Protein AF-W7YCG3-F1 (afdb_monomer)

Structure (mmCIF, N/CA/C/O backbone):
data_AF-W7YCG3-F1
#
_entry.id   AF-W7YCG3-F1
#
loop_
_atom_site.group_PDB
_atom_site.id
_atom_site.type_symbol
_atom_site.label_atom_id
_atom_site.label_alt_id
_atom_site.label_comp_id
_atom_site.label_asym_id
_atom_site.label_entity_id
_atom_site.label_seq_id
_atom_site.pdbx_PDB_ins_code
_atom_site.Cartn_x
_atom_site.Cartn_y
_atom_site.Cartn_z
_atom_site.occupancy
_atom_site.B_iso_or_equiv
_atom_site.auth_seq_id
_atom_site.auth_comp_id
_atom_site.auth_asym_id
_atom_site.auth_atom_id
_atom_site.pdbx_PDB_model_num
ATOM 1 N N . MET A 1 1 ? 25.537 -45.312 -68.898 1.00 52.84 1 MET A N 1
ATOM 2 C CA . MET A 1 1 ? 25.124 -45.641 -67.516 1.00 52.84 1 MET A CA 1
ATOM 3 C C . MET A 1 1 ? 26.153 -45.008 -66.578 1.00 52.84 1 MET A C 1
ATOM 5 O O . MET A 1 1 ? 27.329 -45.103 -66.880 1.00 52.84 1 MET A O 1
ATOM 9 N N . VAL A 1 2 ? 25.714 -44.347 -65.499 1.00 54.88 2 VAL A N 1
ATOM 10 C CA . VAL A 1 2 ? 26.529 -43.936 -64.326 1.00 54.88 2 VAL A CA 1
ATOM 11 C C . VAL A 1 2 ? 27.523 -42.758 -64.470 1.00 54.88 2 VAL A C 1
ATOM 13 O O . VAL A 1 2 ? 28.688 -42.955 -64.203 1.00 54.88 2 VAL A O 1
ATOM 16 N N . GLN A 1 3 ? 27.112 -41.522 -64.803 1.00 54.72 3 GLN A N 1
ATOM 17 C CA . GLN A 1 3 ? 27.900 -40.311 -64.411 1.00 54.72 3 GLN A CA 1
ATOM 18 C C . GLN A 1 3 ? 27.082 -38.991 -64.298 1.00 54.72 3 GLN A C 1
ATOM 20 O O . GLN A 1 3 ? 27.649 -37.912 -64.196 1.00 54.72 3 GLN A O 1
ATOM 25 N N . ARG A 1 4 ? 25.736 -39.014 -64.290 1.00 48.47 4 ARG A N 1
ATOM 26 C CA . ARG A 1 4 ? 24.903 -37.785 -64.133 1.00 48.47 4 ARG A CA 1
ATOM 27 C C . ARG A 1 4 ? 24.047 -37.732 -62.863 1.00 48.47 4 ARG A C 1
ATOM 29 O O . ARG A 1 4 ? 23.268 -36.802 -62.697 1.00 48.47 4 ARG A O 1
ATOM 36 N N . LYS A 1 5 ? 24.186 -38.705 -61.955 1.00 49.41 5 LYS A N 1
ATOM 37 C CA . LYS A 1 5 ? 23.342 -38.808 -60.746 1.00 49.41 5 LYS A CA 1
ATOM 38 C C . LYS A 1 5 ? 23.984 -38.277 -59.456 1.00 49.41 5 LYS A C 1
ATOM 40 O O . LYS A 1 5 ? 23.274 -38.121 -58.475 1.00 49.41 5 LYS A O 1
ATOM 45 N N . ILE A 1 6 ? 25.284 -37.966 -59.450 1.00 51.78 6 ILE A N 1
ATOM 46 C CA . ILE A 1 6 ? 26.009 -37.604 -58.213 1.00 51.78 6 ILE A CA 1
ATOM 47 C C . ILE A 1 6 ? 25.911 -36.098 -57.897 1.00 51.78 6 ILE A C 1
ATOM 49 O O . ILE A 1 6 ? 25.942 -35.710 -56.736 1.00 51.78 6 ILE A O 1
ATOM 53 N N . ILE A 1 7 ? 25.685 -35.241 -58.899 1.00 52.41 7 ILE A N 1
ATOM 54 C CA . ILE A 1 7 ? 25.667 -33.775 -58.717 1.00 52.41 7 ILE A CA 1
ATOM 55 C C . ILE A 1 7 ? 24.392 -33.284 -57.998 1.00 52.41 7 ILE A C 1
ATOM 57 O O . ILE A 1 7 ? 24.434 -32.311 -57.253 1.00 52.41 7 ILE A O 1
ATOM 61 N N . TRP A 1 8 ? 23.267 -33.992 -58.136 1.00 49.75 8 TRP A N 1
ATOM 62 C CA . TRP A 1 8 ? 21.997 -33.595 -57.509 1.00 49.75 8 TRP A CA 1
ATOM 63 C C . TRP A 1 8 ? 21.877 -33.999 -56.034 1.00 49.75 8 TRP A C 1
ATOM 65 O O . TRP A 1 8 ? 21.055 -33.433 -55.325 1.00 49.75 8 TRP A O 1
ATOM 75 N N . ALA A 1 9 ? 22.709 -34.929 -55.556 1.00 50.88 9 ALA A N 1
ATOM 76 C CA . ALA A 1 9 ? 22.703 -35.353 -54.154 1.00 50.88 9 ALA A CA 1
ATOM 77 C C . ALA A 1 9 ? 23.429 -34.355 -53.229 1.00 50.88 9 ALA A C 1
ATOM 79 O O . ALA A 1 9 ? 23.083 -34.231 -52.056 1.00 50.88 9 ALA A O 1
ATOM 80 N N . PHE A 1 10 ? 24.398 -33.598 -53.756 1.00 50.72 10 PHE A N 1
ATOM 81 C CA . PHE A 1 10 ? 25.122 -32.581 -52.984 1.00 50.72 10 PHE A CA 1
ATOM 82 C C . PHE A 1 10 ? 24.361 -31.248 -52.881 1.00 50.72 10 PHE A C 1
ATOM 84 O O . PHE A 1 10 ? 24.457 -30.566 -51.862 1.00 50.72 10 PHE A O 1
ATOM 91 N N . LEU A 1 11 ? 23.533 -30.910 -53.875 1.00 50.88 11 LEU A N 1
ATOM 92 C CA . LEU A 1 11 ? 22.698 -29.697 -53.868 1.00 50.88 11 LEU A CA 1
ATOM 93 C C . LEU A 1 11 ? 21.502 -29.782 -52.905 1.00 50.88 11 LEU A C 1
ATOM 95 O O . LEU A 1 11 ? 21.070 -28.762 -52.374 1.00 50.88 11 LEU A O 1
ATOM 99 N N . THR A 1 12 ? 21.000 -30.984 -52.611 1.00 52.25 12 THR A N 1
ATOM 100 C CA . THR A 1 12 ? 19.941 -31.185 -51.606 1.00 52.25 12 THR A CA 1
ATOM 101 C C . THR A 1 12 ? 20.477 -31.275 -50.178 1.00 52.25 12 THR A C 1
ATOM 103 O O . THR A 1 12 ? 19.742 -30.993 -49.238 1.00 52.25 12 THR A O 1
ATOM 106 N N . PHE A 1 13 ? 21.753 -31.625 -49.988 1.00 49.03 13 PHE A N 1
ATOM 107 C CA . PHE A 1 13 ? 22.374 -31.666 -48.658 1.00 49.03 13 PHE A CA 1
ATOM 108 C C . PHE A 1 13 ? 22.791 -30.267 -48.167 1.00 49.03 13 PHE A C 1
ATOM 110 O O . PHE A 1 13 ? 22.716 -29.969 -46.974 1.00 49.03 13 PHE A O 1
ATOM 117 N N . PHE A 1 14 ? 23.147 -29.370 -49.095 1.00 48.69 14 PHE A N 1
ATOM 118 C CA . PHE A 1 14 ? 23.519 -27.991 -48.765 1.00 48.69 14 PHE A CA 1
ATOM 119 C C . PHE A 1 14 ? 22.317 -27.090 -48.427 1.00 48.69 14 PHE A C 1
ATOM 121 O O . PHE A 1 14 ? 22.467 -26.132 -47.677 1.00 48.69 14 PHE A O 1
ATOM 128 N N . LEU A 1 15 ? 21.107 -27.421 -48.896 1.00 49.00 15 LEU A N 1
ATOM 129 C CA . LEU A 1 15 ? 19.875 -26.716 -48.503 1.00 49.00 15 LEU A CA 1
ATOM 130 C C . LEU A 1 15 ? 19.209 -27.289 -47.243 1.00 49.00 15 LEU A C 1
ATOM 132 O O . LEU A 1 15 ? 18.374 -26.617 -46.648 1.00 49.00 15 LEU A O 1
ATOM 136 N N . PHE A 1 16 ? 19.582 -28.495 -46.804 1.00 47.41 16 PHE A N 1
ATOM 137 C CA . PHE A 1 16 ? 19.030 -29.101 -45.583 1.00 47.41 16 PHE A CA 1
ATOM 138 C C . PHE A 1 16 ? 19.849 -28.791 -44.319 1.00 47.41 16 PHE A C 1
ATOM 140 O O . PHE A 1 16 ? 19.426 -29.105 -43.211 1.00 47.41 16 PHE A O 1
ATOM 147 N N . SER A 1 17 ? 21.012 -28.154 -44.479 1.00 48.47 17 SER A N 1
ATOM 148 C CA . SER A 1 17 ? 21.903 -27.797 -43.366 1.00 48.47 17 SER A CA 1
ATOM 149 C C . SER A 1 17 ? 21.797 -26.328 -42.950 1.00 48.47 17 SER A C 1
ATOM 151 O O . SER A 1 17 ? 22.481 -25.919 -42.014 1.00 48.47 17 SER A O 1
ATOM 153 N N . PHE A 1 18 ? 20.945 -25.528 -43.607 1.00 51.03 18 PHE A N 1
ATOM 154 C CA . PHE A 1 18 ? 20.676 -24.155 -43.181 1.00 51.03 18 PHE A CA 1
ATOM 155 C C . PHE A 1 18 ? 19.721 -24.168 -41.980 1.00 51.03 18 PHE A C 1
ATOM 157 O O . PHE A 1 18 ? 18.514 -23.977 -42.083 1.00 51.03 18 PHE A O 1
ATOM 164 N N . SER A 1 19 ? 20.326 -24.459 -40.831 1.00 55.31 19 SER A N 1
ATOM 165 C CA . SER A 1 19 ? 20.064 -23.771 -39.575 1.00 55.31 19 SER A CA 1
ATOM 166 C C . SER A 1 19 ? 18.627 -23.833 -39.063 1.00 55.31 19 SER A C 1
ATOM 168 O O . SER A 1 19 ? 17.965 -22.814 -38.889 1.00 55.31 19 SER A O 1
ATOM 170 N N . TYR A 1 20 ? 18.198 -25.025 -38.639 1.00 58.47 20 TYR A N 1
ATOM 171 C CA . TYR A 1 20 ? 17.388 -25.095 -37.420 1.00 58.47 20 TYR A CA 1
ATOM 172 C C . TYR A 1 20 ? 18.302 -24.791 -36.224 1.00 58.47 20 TYR A C 1
ATOM 174 O O . TYR A 1 20 ? 18.658 -25.672 -35.441 1.00 58.47 20 TYR A O 1
ATOM 182 N N . GLU A 1 21 ? 18.703 -23.526 -36.078 1.00 61.69 21 GLU A N 1
ATOM 183 C CA . GLU A 1 21 ? 19.084 -23.012 -34.768 1.00 61.69 21 GLU A CA 1
ATOM 184 C C . GLU A 1 21 ? 17.817 -23.058 -33.918 1.00 61.69 21 GLU A C 1
ATOM 186 O O . GLU A 1 21 ? 16.948 -22.188 -33.973 1.00 61.69 21 GLU A O 1
ATOM 191 N N . LYS A 1 22 ? 17.678 -24.139 -33.149 1.00 53.06 22 LYS A N 1
ATOM 192 C CA . LYS A 1 22 ? 16.794 -24.162 -31.990 1.00 53.06 22 LYS A CA 1
ATOM 193 C C . LYS A 1 22 ? 17.261 -23.028 -31.082 1.00 53.06 22 LYS A C 1
ATOM 195 O O . LYS A 1 22 ? 18.200 -23.202 -30.307 1.00 53.06 22 LYS A O 1
ATOM 200 N N . VAL A 1 23 ? 16.615 -21.868 -31.197 1.00 57.22 23 VAL A N 1
ATOM 201 C CA . VAL A 1 23 ? 16.686 -20.796 -30.206 1.00 57.22 23 VAL A CA 1
ATOM 202 C C . VAL A 1 23 ? 16.179 -21.398 -28.905 1.00 57.22 23 VAL A C 1
ATOM 204 O O . VAL A 1 23 ? 14.982 -21.499 -28.650 1.00 57.22 23 VAL A O 1
ATOM 207 N N . ASN A 1 24 ? 17.119 -21.886 -28.103 1.00 54.34 24 ASN A N 1
ATOM 208 C CA . ASN A 1 24 ? 16.857 -22.370 -26.768 1.00 54.34 24 ASN A CA 1
ATOM 209 C C . ASN A 1 24 ? 16.715 -21.118 -25.900 1.00 54.34 24 ASN A C 1
ATOM 211 O O . ASN A 1 24 ? 17.672 -20.675 -25.266 1.00 54.34 24 ASN A O 1
ATOM 215 N N . SER A 1 25 ? 15.543 -20.479 -25.942 1.00 54.62 25 SER A N 1
ATOM 216 C CA . SER A 1 25 ? 15.214 -19.387 -25.034 1.00 54.62 25 SER A CA 1
ATOM 217 C C . SER A 1 25 ? 15.025 -19.981 -23.640 1.00 54.62 25 SER A C 1
ATOM 219 O O . SER A 1 25 ? 13.907 -20.198 -23.178 1.00 54.62 25 SER A O 1
ATOM 221 N N . ILE A 1 26 ? 16.139 -20.290 -22.976 1.00 53.22 26 ILE A N 1
ATOM 222 C CA . ILE A 1 26 ? 16.177 -20.455 -21.531 1.00 53.22 26 ILE A CA 1
ATOM 223 C C . ILE A 1 26 ? 15.757 -19.096 -20.983 1.00 53.22 26 ILE A C 1
ATOM 225 O O . ILE A 1 26 ? 16.546 -18.152 -20.925 1.00 53.22 26 ILE A O 1
ATOM 229 N N . SER A 1 27 ? 14.474 -18.970 -20.649 1.00 57.28 27 SER A N 1
ATOM 230 C CA . SER A 1 27 ? 13.959 -17.863 -19.865 1.00 57.28 27 SER A CA 1
ATOM 231 C C . SER A 1 27 ? 14.613 -17.973 -18.495 1.00 57.28 27 SER A C 1
ATOM 233 O O . SER A 1 27 ? 14.100 -18.633 -17.593 1.00 57.28 27 SER A O 1
ATOM 235 N N . LYS A 1 28 ? 15.801 -17.386 -18.353 1.00 56.78 28 LYS A N 1
ATOM 236 C CA . LYS A 1 28 ? 16.425 -17.153 -17.058 1.00 56.78 28 LYS A CA 1
ATOM 237 C C . LYS A 1 28 ? 15.463 -16.238 -16.305 1.00 56.78 28 LYS A C 1
ATOM 239 O O . LYS A 1 28 ? 15.460 -15.031 -16.543 1.00 56.78 28 LYS A O 1
ATOM 244 N N . SER A 1 29 ? 14.580 -16.817 -15.489 1.00 61.50 29 SER A N 1
ATOM 245 C CA . SER A 1 29 ? 13.683 -16.052 -14.629 1.00 61.50 29 SER A CA 1
ATOM 246 C C . SER A 1 29 ? 14.569 -15.135 -13.801 1.00 61.50 29 SER A C 1
ATOM 248 O O . SER A 1 29 ? 15.457 -15.620 -13.095 1.00 61.50 29 SER A O 1
ATOM 250 N N . ARG A 1 30 ? 14.409 -13.817 -13.944 1.00 66.38 30 ARG A N 1
ATOM 251 C CA . ARG A 1 30 ? 15.116 -12.899 -13.051 1.00 66.38 30 ARG A CA 1
ATOM 252 C C . ARG A 1 30 ? 14.603 -13.207 -11.653 1.00 66.38 30 ARG A C 1
ATOM 254 O O . ARG A 1 30 ? 13.393 -13.232 -11.444 1.00 66.38 30 ARG A O 1
ATOM 261 N N . GLU A 1 31 ? 15.505 -13.486 -10.719 1.00 73.12 31 GLU A N 1
ATOM 262 C CA . GLU A 1 31 ? 15.116 -13.546 -9.315 1.00 73.12 31 GLU A CA 1
ATOM 263 C C . GLU A 1 31 ? 14.499 -12.201 -8.929 1.00 73.12 31 GLU A C 1
ATOM 265 O O . GLU A 1 31 ? 15.005 -11.142 -9.317 1.00 73.12 31 GLU A O 1
ATOM 270 N N . LYS A 1 32 ? 13.374 -12.245 -8.208 1.00 81.00 32 LYS A N 1
ATOM 271 C CA . LYS A 1 32 ? 12.710 -11.036 -7.720 1.00 81.00 32 LYS A CA 1
ATOM 272 C C . LYS A 1 32 ? 13.678 -10.306 -6.797 1.00 81.00 32 LYS A C 1
ATOM 274 O O . LYS A 1 32 ? 14.016 -10.812 -5.728 1.00 81.00 32 LYS A O 1
ATOM 279 N N . LYS A 1 33 ? 14.129 -9.124 -7.211 1.00 91.44 33 LYS A N 1
ATOM 280 C CA . LYS A 1 33 ? 15.023 -8.306 -6.400 1.00 91.44 33 LYS A CA 1
ATOM 281 C C . LYS A 1 33 ? 14.218 -7.552 -5.347 1.00 91.44 33 LYS A C 1
ATOM 283 O O . LYS A 1 33 ? 13.155 -6.997 -5.636 1.00 91.44 33 LYS A O 1
ATOM 288 N N . MET A 1 34 ? 14.759 -7.534 -4.134 1.00 94.31 34 MET A N 1
ATOM 289 C CA . MET A 1 34 ? 14.251 -6.734 -3.027 1.00 94.31 34 MET A CA 1
ATOM 290 C C . MET A 1 34 ? 15.213 -5.586 -2.753 1.00 94.31 34 MET A C 1
ATOM 292 O O . MET A 1 34 ? 16.434 -5.762 -2.778 1.00 94.31 34 MET A O 1
ATOM 296 N N . HIS A 1 35 ? 14.653 -4.417 -2.482 1.00 94.56 35 HIS A N 1
ATOM 297 C CA . HIS A 1 35 ? 15.389 -3.204 -2.167 1.00 94.56 35 HIS A CA 1
ATOM 298 C C . HIS A 1 35 ? 15.008 -2.762 -0.762 1.00 94.56 35 HIS A C 1
ATOM 300 O O . HIS A 1 35 ? 13.826 -2.638 -0.449 1.00 94.56 35 HIS A O 1
ATOM 306 N N . ARG A 1 36 ? 16.008 -2.508 0.082 1.00 96.06 36 ARG A N 1
ATOM 307 C CA . ARG A 1 36 ? 15.794 -1.838 1.365 1.00 96.06 36 ARG A CA 1
ATOM 308 C C . ARG A 1 36 ? 15.874 -0.342 1.141 1.00 96.06 36 ARG A C 1
ATOM 310 O O . ARG A 1 36 ? 16.905 0.150 0.685 1.00 96.06 36 ARG A O 1
ATOM 317 N N . ILE A 1 37 ? 14.787 0.353 1.435 1.00 93.94 37 ILE A N 1
ATOM 318 C CA . ILE A 1 37 ? 14.667 1.799 1.261 1.00 93.94 37 ILE A CA 1
ATOM 319 C C . ILE A 1 37 ? 14.431 2.466 2.612 1.00 93.94 37 ILE A C 1
ATOM 321 O O . ILE A 1 37 ? 13.897 1.845 3.529 1.00 93.94 37 ILE A O 1
ATOM 325 N N . VAL A 1 38 ? 14.829 3.731 2.722 1.00 94.75 38 VAL A N 1
ATOM 326 C CA . VAL A 1 38 ? 14.545 4.569 3.889 1.00 94.75 38 VAL A CA 1
ATOM 327 C C . VAL A 1 38 ? 13.443 5.548 3.501 1.00 94.75 38 VAL A C 1
ATOM 329 O O . VAL A 1 38 ? 13.626 6.352 2.588 1.00 94.75 38 VAL A O 1
ATOM 332 N N . LEU A 1 39 ? 12.300 5.460 4.173 1.00 90.94 39 LEU A N 1
ATOM 333 C CA . LEU A 1 39 ? 11.156 6.342 3.996 1.00 90.94 39 LEU A CA 1
ATOM 334 C C . LEU A 1 39 ? 11.190 7.433 5.068 1.00 90.94 39 LEU A C 1
ATOM 336 O O . LEU A 1 39 ? 11.031 7.151 6.254 1.00 90.94 39 LEU A O 1
ATOM 340 N N . SER A 1 40 ? 11.358 8.681 4.639 1.00 90.75 40 SER A N 1
ATOM 341 C CA . SER A 1 40 ? 11.191 9.861 5.489 1.00 90.75 40 SER A CA 1
ATOM 342 C C . SER A 1 40 ? 9.882 10.546 5.106 1.00 90.75 40 SER A C 1
ATOM 344 O O . SER A 1 40 ? 9.743 11.025 3.981 1.00 90.75 40 SER A O 1
ATOM 346 N N . HIS A 1 41 ? 8.900 10.536 6.008 1.00 85.75 41 HIS A N 1
ATOM 347 C CA . HIS A 1 41 ? 7.570 11.090 5.758 1.00 85.75 41 HIS A CA 1
ATOM 348 C C . HIS A 1 41 ? 7.048 11.804 7.017 1.00 85.75 41 HIS A C 1
ATOM 350 O O . HIS A 1 41 ? 7.184 11.233 8.096 1.00 85.75 41 HIS A O 1
ATOM 356 N N . PRO A 1 42 ? 6.394 12.983 6.913 1.00 86.69 42 PRO A N 1
ATOM 357 C CA . PRO A 1 42 ? 5.912 13.757 8.071 1.00 86.69 42 PRO A CA 1
ATOM 358 C C . PRO A 1 42 ? 4.939 13.023 9.005 1.00 86.69 42 PRO A C 1
ATOM 360 O O . PRO A 1 42 ? 4.679 13.475 10.116 1.00 86.69 42 PRO A O 1
ATOM 363 N N . ALA A 1 43 ? 4.356 11.915 8.544 1.00 82.38 43 ALA A N 1
ATOM 364 C CA . ALA A 1 43 ? 3.487 11.067 9.356 1.00 82.38 43 ALA A CA 1
ATOM 365 C C . ALA A 1 43 ? 4.235 10.240 10.414 1.00 82.38 43 ALA A C 1
ATOM 367 O O . ALA A 1 43 ? 3.585 9.741 11.328 1.00 82.38 43 ALA A O 1
ATOM 368 N N . TYR A 1 44 ? 5.559 10.112 10.306 1.00 83.62 44 TYR A N 1
ATOM 369 C CA . TYR A 1 44 ? 6.397 9.374 11.246 1.00 83.62 44 TYR A CA 1
ATOM 370 C C . TYR A 1 44 ? 7.441 10.310 11.859 1.00 83.62 44 TYR A C 1
ATOM 372 O O . TYR A 1 44 ? 8.008 11.150 11.162 1.00 83.62 44 TYR A O 1
ATOM 380 N N . GLU A 1 45 ? 7.688 10.167 13.163 1.00 84.88 45 GLU A N 1
ATOM 381 C CA . GLU A 1 45 ? 8.751 10.915 13.851 1.00 84.88 45 GLU A CA 1
ATOM 382 C C . GLU A 1 45 ? 10.135 10.474 13.355 1.00 84.88 45 GLU A C 1
ATOM 384 O O . GLU A 1 45 ? 10.981 11.308 13.034 1.00 84.88 45 GLU A O 1
ATOM 389 N N . ASP A 1 46 ? 10.316 9.159 13.210 1.00 89.06 46 ASP A N 1
ATOM 390 C CA . ASP A 1 46 ? 11.533 8.539 12.699 1.00 89.06 46 ASP A CA 1
ATOM 391 C C . ASP A 1 46 ? 11.372 8.061 11.253 1.00 89.06 46 ASP A C 1
ATOM 393 O O . ASP A 1 46 ? 10.282 7.735 10.778 1.00 89.06 46 ASP A O 1
ATOM 397 N N . SER A 1 47 ? 12.498 7.968 10.541 1.00 92.06 47 SER A N 1
ATOM 398 C CA . SER A 1 47 ? 12.507 7.363 9.208 1.00 92.06 47 SER A CA 1
ATOM 399 C C . SER A 1 47 ? 12.297 5.853 9.297 1.00 92.06 47 SER A C 1
ATOM 401 O O . SER A 1 47 ? 12.926 5.171 10.107 1.00 92.06 47 SER A O 1
ATOM 403 N N . LEU A 1 48 ? 11.458 5.314 8.418 1.00 90.06 48 LEU A N 1
ATOM 404 C CA . LEU A 1 48 ? 11.170 3.886 8.360 1.00 90.06 48 LEU A CA 1
ATOM 405 C C . LEU A 1 48 ? 12.107 3.180 7.385 1.00 90.06 48 LEU A C 1
ATOM 407 O O . LEU A 1 48 ? 12.429 3.709 6.324 1.00 90.06 48 LEU A O 1
ATOM 411 N N . ILE A 1 49 ? 12.511 1.955 7.713 1.00 92.94 49 ILE A N 1
ATOM 412 C CA . ILE A 1 49 ? 13.185 1.064 6.765 1.00 92.94 49 ILE A CA 1
ATOM 413 C C . ILE A 1 49 ? 12.124 0.146 6.164 1.00 92.94 49 ILE A C 1
ATOM 415 O O . ILE A 1 49 ? 11.483 -0.614 6.887 1.00 92.94 49 ILE A O 1
ATOM 419 N N . CYS A 1 50 ? 11.949 0.205 4.847 1.00 92.50 50 CYS A N 1
ATOM 420 C CA . CYS A 1 50 ? 10.926 -0.551 4.130 1.00 92.50 50 CYS A CA 1
ATOM 421 C C . CYS A 1 50 ? 11.548 -1.500 3.100 1.00 92.50 50 CYS A C 1
ATOM 423 O O . CYS A 1 50 ? 12.635 -1.248 2.573 1.00 92.50 50 CYS A O 1
ATOM 425 N N . GLU A 1 51 ? 10.830 -2.577 2.781 1.00 95.50 51 GLU A N 1
ATOM 426 C CA . GLU A 1 51 ? 11.217 -3.530 1.740 1.00 95.50 51 GLU A CA 1
ATOM 427 C C . GLU A 1 51 ? 10.348 -3.329 0.492 1.00 95.50 51 GLU A C 1
ATOM 429 O O . GLU A 1 51 ? 9.144 -3.578 0.500 1.00 95.50 51 GLU A O 1
ATOM 434 N N . LEU A 1 52 ? 10.978 -2.869 -0.589 1.00 96.25 52 LEU A N 1
ATOM 435 C CA . LEU A 1 52 ? 10.353 -2.655 -1.890 1.00 96.25 52 LEU A CA 1
ATOM 436 C C . LEU A 1 52 ? 10.726 -3.806 -2.826 1.00 96.25 52 LEU A C 1
ATOM 438 O O . LEU A 1 52 ? 11.910 -4.085 -3.037 1.00 96.25 52 LEU A O 1
ATOM 442 N N . ARG A 1 53 ? 9.735 -4.475 -3.413 1.00 97.06 53 ARG A N 1
ATOM 443 C CA . ARG A 1 53 ? 9.955 -5.646 -4.273 1.00 97.06 53 ARG A CA 1
ATOM 444 C C . ARG A 1 53 ? 9.600 -5.330 -5.714 1.00 97.06 53 ARG A C 1
ATOM 446 O O . ARG A 1 53 ? 8.584 -4.701 -5.995 1.00 97.06 53 ARG A O 1
ATOM 453 N N . GLU A 1 54 ? 10.431 -5.789 -6.639 1.00 96.94 54 GLU A N 1
ATOM 454 C CA . GLU A 1 54 ? 10.172 -5.640 -8.071 1.00 96.94 54 GLU A CA 1
ATOM 455 C C . GLU A 1 54 ? 9.029 -6.549 -8.547 1.00 96.94 54 GLU A C 1
ATOM 457 O O . GLU A 1 54 ? 8.907 -7.709 -8.140 1.00 96.94 54 GLU A O 1
ATOM 462 N N . THR A 1 55 ? 8.219 -6.034 -9.470 1.00 95.00 55 THR A N 1
ATOM 463 C CA . THR A 1 55 ? 7.141 -6.772 -10.138 1.00 95.00 55 THR A CA 1
ATOM 464 C C . THR A 1 55 ? 7.418 -6.879 -11.634 1.00 95.00 55 THR A C 1
ATOM 466 O O . THR A 1 55 ? 7.922 -5.947 -12.266 1.00 95.00 55 THR A O 1
ATOM 469 N N . TYR A 1 56 ? 7.103 -8.041 -12.203 1.00 94.06 56 TYR A N 1
ATOM 470 C CA . TYR A 1 56 ? 7.462 -8.414 -13.567 1.00 94.06 56 TYR A CA 1
ATOM 471 C C . TYR A 1 56 ? 6.240 -8.926 -14.331 1.00 94.06 56 TYR A C 1
ATOM 473 O O . TYR A 1 56 ? 5.370 -9.573 -13.746 1.00 94.06 56 TYR A O 1
ATOM 481 N N . ASP A 1 57 ? 6.179 -8.654 -15.634 1.00 92.88 57 ASP A N 1
ATOM 482 C CA . ASP A 1 57 ? 5.150 -9.222 -16.508 1.00 92.88 57 ASP A CA 1
ATOM 483 C C . ASP A 1 57 ? 5.475 -10.658 -16.959 1.00 92.88 57 ASP A C 1
ATOM 485 O O . ASP A 1 57 ? 6.503 -11.246 -16.614 1.00 92.88 57 ASP A O 1
ATOM 489 N N . LYS A 1 58 ? 4.590 -11.231 -17.784 1.00 92.31 58 LYS A N 1
ATOM 490 C CA . LYS A 1 58 ? 4.745 -12.583 -18.347 1.00 92.31 58 LYS A CA 1
ATOM 491 C C . LYS A 1 58 ? 5.979 -12.728 -19.247 1.00 92.31 58 LYS A C 1
ATOM 493 O O . LYS A 1 58 ? 6.427 -13.845 -19.479 1.00 92.31 58 LYS A O 1
ATOM 498 N N . GLN A 1 59 ? 6.515 -11.622 -19.764 1.00 92.88 59 GLN A N 1
ATOM 499 C CA . GLN A 1 59 ? 7.728 -11.566 -20.578 1.00 92.88 59 GLN A CA 1
ATOM 500 C C . GLN A 1 59 ? 8.976 -11.258 -19.734 1.00 92.88 59 GLN A C 1
ATOM 502 O O . GLN A 1 59 ? 10.046 -11.024 -20.297 1.00 92.88 59 GLN A O 1
ATOM 507 N N . ASN A 1 60 ? 8.864 -11.282 -18.399 1.00 90.31 60 ASN A N 1
ATOM 508 C CA . ASN A 1 60 ? 9.947 -11.000 -17.459 1.00 90.31 60 ASN A CA 1
ATOM 509 C C . ASN A 1 60 ? 10.521 -9.576 -17.606 1.00 90.31 60 ASN A C 1
ATOM 511 O O . ASN A 1 60 ? 11.704 -9.334 -17.350 1.00 90.31 60 ASN A O 1
ATOM 515 N N . ARG A 1 61 ? 9.686 -8.614 -18.014 1.00 92.75 61 ARG A N 1
ATOM 516 C CA . ARG A 1 61 ? 10.025 -7.185 -18.033 1.00 92.75 61 ARG A CA 1
ATOM 517 C C . ARG A 1 61 ? 9.592 -6.547 -16.720 1.00 92.75 61 ARG A C 1
ATOM 519 O O . ARG A 1 6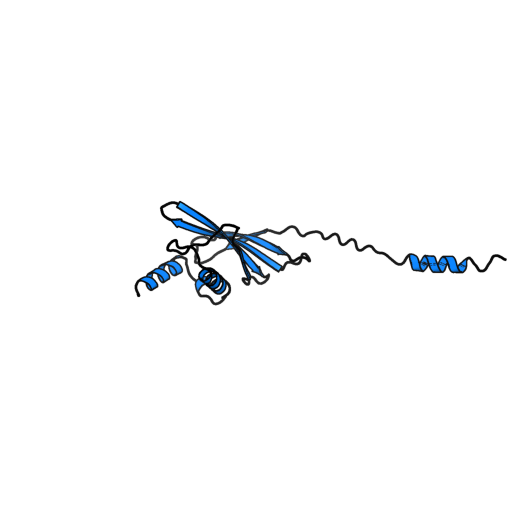1 ? 8.509 -6.851 -16.225 1.00 92.75 61 ARG A O 1
ATOM 526 N N . LEU A 1 62 ? 10.435 -5.679 -16.162 1.00 94.94 62 LEU A N 1
ATOM 527 C CA . LEU A 1 62 ? 10.102 -4.904 -14.966 1.00 94.94 62 LEU A CA 1
ATOM 528 C C . LEU A 1 62 ? 8.917 -3.987 -15.291 1.00 94.94 62 LEU A C 1
ATOM 530 O O . LEU A 1 62 ? 9.020 -3.159 -16.194 1.00 94.94 62 LEU A O 1
ATOM 534 N N . VAL A 1 63 ? 7.813 -4.136 -14.561 1.00 96.31 63 VAL A N 1
ATOM 535 C CA . VAL A 1 63 ? 6.593 -3.331 -14.754 1.00 96.31 63 VAL A CA 1
ATOM 536 C C . VAL A 1 63 ? 6.274 -2.425 -13.572 1.00 96.31 63 VAL A C 1
ATOM 538 O O . VAL A 1 63 ? 5.478 -1.498 -13.715 1.00 96.31 63 VAL A O 1
ATOM 541 N N . GLY A 1 64 ? 6.930 -2.628 -12.432 1.00 97.06 64 GLY A N 1
ATOM 542 C CA . GLY A 1 64 ? 6.730 -1.774 -11.273 1.00 97.06 64 GLY A CA 1
ATOM 543 C C . GLY A 1 64 ? 7.250 -2.375 -9.984 1.00 97.06 64 GLY A C 1
ATOM 544 O O . GLY A 1 64 ? 8.095 -3.274 -9.998 1.00 97.06 64 GLY A O 1
ATOM 545 N N . PHE A 1 65 ? 6.681 -1.929 -8.873 1.00 97.62 65 PHE A N 1
ATOM 546 C CA . PHE A 1 65 ? 7.095 -2.308 -7.530 1.00 97.62 65 PHE A CA 1
ATOM 547 C C . PHE A 1 65 ? 5.894 -2.589 -6.631 1.00 97.62 65 PHE A C 1
ATOM 549 O O . PHE A 1 65 ? 4.792 -2.103 -6.889 1.00 97.62 65 PHE A O 1
ATOM 556 N N . ASN A 1 66 ? 6.108 -3.357 -5.566 1.00 97.50 66 ASN A N 1
ATOM 557 C CA . ASN A 1 66 ? 5.134 -3.507 -4.495 1.00 97.50 66 ASN A CA 1
ATOM 558 C C . ASN A 1 66 ? 5.783 -3.489 -3.108 1.00 97.50 66 ASN A C 1
ATOM 560 O O . ASN A 1 66 ? 6.982 -3.746 -2.967 1.00 97.50 66 ASN A O 1
ATOM 564 N N . MET A 1 67 ? 4.977 -3.189 -2.092 1.00 96.44 67 MET A N 1
ATOM 565 C CA . MET A 1 67 ? 5.366 -3.284 -0.684 1.00 96.44 67 MET A CA 1
ATOM 566 C C . MET A 1 67 ? 4.167 -3.659 0.185 1.00 96.44 67 MET A C 1
ATOM 568 O O . MET A 1 67 ? 3.019 -3.454 -0.21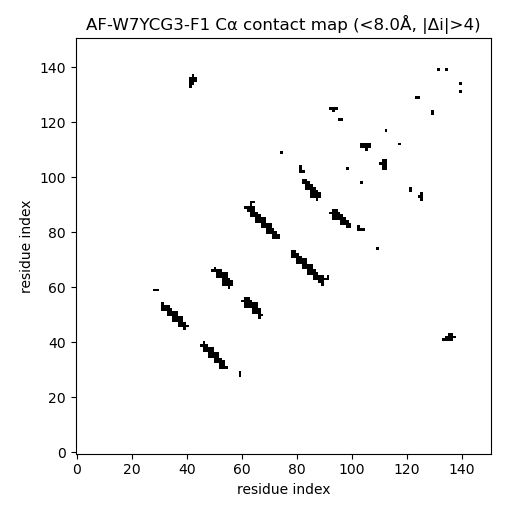5 1.00 96.44 67 MET A O 1
ATOM 572 N N . ASP A 1 68 ? 4.456 -4.158 1.382 1.00 95.25 68 ASP A N 1
ATOM 573 C CA . ASP A 1 68 ? 3.449 -4.377 2.417 1.00 95.25 68 ASP A CA 1
ATOM 574 C C . ASP A 1 68 ? 3.376 -3.142 3.313 1.00 95.25 68 ASP A C 1
ATOM 576 O O . ASP A 1 68 ? 4.400 -2.640 3.781 1.00 95.25 68 ASP A O 1
ATOM 580 N N . VAL A 1 69 ? 2.161 -2.655 3.540 1.00 92.00 69 VAL A N 1
ATOM 581 C CA . VAL A 1 69 ?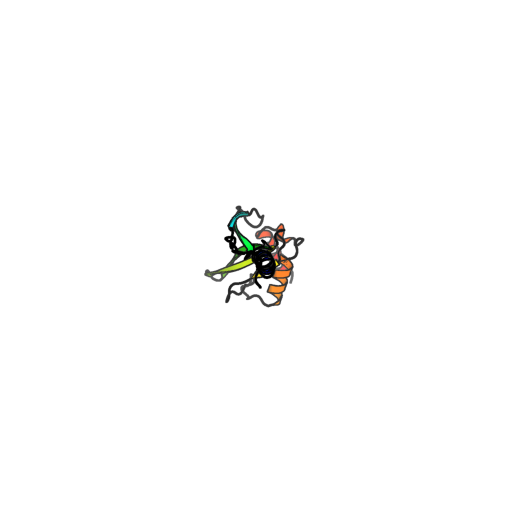 1.858 -1.566 4.467 1.00 92.00 69 VAL A CA 1
ATOM 582 C C . VAL A 1 69 ? 0.934 -2.111 5.542 1.00 92.00 69 VAL A C 1
ATOM 584 O O . VAL A 1 69 ? -0.070 -2.751 5.239 1.00 92.00 69 VAL A O 1
ATOM 587 N N . LEU A 1 70 ? 1.287 -1.879 6.803 1.00 89.62 70 LEU A N 1
ATOM 588 C CA . LEU A 1 70 ? 0.518 -2.369 7.940 1.00 89.62 70 LEU A CA 1
ATOM 589 C C . LEU A 1 70 ? -0.517 -1.321 8.354 1.00 89.62 70 LEU A C 1
ATOM 591 O O . LEU A 1 70 ? -0.159 -0.193 8.693 1.00 89.62 70 LEU A O 1
ATOM 595 N N . SER A 1 71 ? -1.786 -1.710 8.354 1.00 85.81 71 SER A N 1
ATOM 596 C CA . SER A 1 71 ? -2.870 -0.991 9.010 1.00 85.81 71 SER A CA 1
ATOM 597 C C . SER A 1 71 ? -3.029 -1.569 10.411 1.00 85.81 71 SER A C 1
ATOM 599 O O . SER A 1 71 ? -3.455 -2.709 10.573 1.00 85.81 71 SER A O 1
ATOM 601 N N . VAL A 1 72 ? -2.622 -0.810 11.428 1.00 81.75 72 VAL A N 1
ATOM 602 C CA . VAL A 1 72 ? -2.712 -1.232 12.830 1.00 81.75 72 VAL A CA 1
ATOM 603 C C . VAL A 1 72 ? -3.844 -0.469 13.495 1.00 81.75 72 VAL A C 1
ATOM 605 O O . VAL A 1 72 ? -3.814 0.761 13.531 1.00 81.75 72 VAL A O 1
ATOM 608 N N . TYR A 1 73 ? -4.811 -1.191 14.052 1.00 76.25 73 TYR A N 1
ATOM 609 C CA . TYR A 1 73 ? -5.863 -0.610 14.880 1.00 76.25 73 TYR A CA 1
ATOM 610 C C . TYR A 1 73 ? -5.937 -1.340 16.218 1.00 76.25 73 TYR A C 1
ATOM 612 O O . TYR A 1 73 ? -5.649 -2.531 16.300 1.00 76.25 73 TYR A O 1
ATOM 620 N N . CYS A 1 74 ? -6.313 -0.626 17.278 1.00 71.31 74 CYS A N 1
ATOM 621 C CA . CYS A 1 74 ? -6.472 -1.201 18.609 1.00 71.31 74 CYS A CA 1
ATOM 622 C C . CYS A 1 74 ? -7.860 -0.858 19.152 1.00 71.31 74 CYS A C 1
ATOM 624 O O . CYS A 1 74 ? -8.157 0.311 19.394 1.00 71.31 74 CYS A O 1
ATOM 626 N N . ALA A 1 75 ? -8.690 -1.877 19.363 1.00 67.38 75 ALA A N 1
ATOM 627 C CA . ALA A 1 75 ? -10.012 -1.761 19.967 1.00 67.38 75 ALA A CA 1
ATOM 628 C C . ALA A 1 75 ? -10.038 -2.564 21.273 1.00 67.38 75 ALA A C 1
ATOM 630 O O . ALA A 1 75 ? -9.574 -3.699 21.319 1.00 67.38 75 ALA A O 1
ATOM 631 N N . GLU A 1 76 ? -10.531 -1.962 22.359 1.00 69.38 76 GLU A N 1
ATOM 632 C CA . GLU A 1 76 ? -10.686 -2.624 23.668 1.00 69.38 76 GLU A CA 1
ATOM 633 C C . GLU A 1 76 ? -9.436 -3.388 24.169 1.00 69.38 76 GLU A C 1
ATOM 635 O O . GLU A 1 76 ? -9.543 -4.428 24.811 1.00 69.38 76 GLU A O 1
ATOM 640 N N . HIS A 1 77 ? -8.239 -2.832 23.938 1.00 70.81 77 HIS A N 1
ATOM 641 C CA . HIS A 1 77 ? -6.924 -3.410 24.287 1.00 70.81 77 HIS A CA 1
ATOM 642 C C . HIS A 1 77 ? -6.465 -4.602 23.430 1.00 70.81 77 HIS A C 1
ATOM 644 O O . HIS A 1 77 ? -5.417 -5.183 23.715 1.00 70.81 77 HIS A O 1
ATOM 650 N N . VAL A 1 78 ? -7.187 -4.938 22.362 1.00 75.56 78 VAL A N 1
ATOM 651 C CA . VAL A 1 78 ? -6.742 -5.891 21.341 1.00 75.56 78 VAL A CA 1
ATOM 652 C C . VAL A 1 78 ? -6.333 -5.113 20.097 1.00 75.56 78 VAL A C 1
ATOM 654 O O . VAL A 1 78 ? -7.123 -4.348 19.548 1.00 75.56 78 VAL A O 1
ATOM 657 N N . CYS A 1 79 ? -5.082 -5.287 19.670 1.00 79.38 79 CYS A N 1
ATOM 658 C CA . CYS A 1 79 ? -4.588 -4.702 18.430 1.00 79.38 79 CYS A CA 1
ATOM 659 C C . CYS A 1 79 ? -4.658 -5.726 17.300 1.00 79.38 79 CYS A C 1
ATOM 661 O O . CYS A 1 79 ? -4.093 -6.817 17.408 1.00 79.38 79 CYS A O 1
ATOM 663 N N . SER A 1 80 ? -5.313 -5.341 16.216 1.00 80.56 80 SER A N 1
ATOM 664 C CA . SER A 1 80 ? -5.353 -6.076 14.961 1.00 80.56 80 SER A CA 1
ATOM 665 C C . SER A 1 80 ? -4.401 -5.418 13.967 1.00 80.56 80 SER A C 1
ATOM 667 O O . SER A 1 80 ? -4.245 -4.193 13.938 1.00 80.56 80 SER A O 1
ATOM 669 N N . VAL A 1 81 ? -3.729 -6.246 13.168 1.00 86.75 81 VAL A N 1
ATOM 670 C CA . VAL A 1 81 ? -2.768 -5.799 12.158 1.00 86.75 81 VAL A CA 1
ATOM 671 C C . VAL A 1 81 ? -3.201 -6.342 10.807 1.00 86.75 81 VAL A C 1
ATOM 673 O O . VAL A 1 81 ? -2.979 -7.513 10.500 1.00 86.75 81 VAL A O 1
ATOM 676 N N . ASP A 1 82 ? -3.775 -5.470 9.991 1.00 90.00 82 ASP A N 1
ATOM 677 C CA . ASP A 1 82 ? -4.183 -5.790 8.632 1.00 90.00 82 ASP A CA 1
ATOM 678 C C . ASP A 1 82 ? -3.069 -5.412 7.661 1.00 90.00 82 ASP A C 1
ATOM 680 O O . ASP A 1 82 ? -2.601 -4.274 7.617 1.00 90.00 82 ASP A O 1
ATOM 684 N N . THR A 1 83 ? -2.617 -6.376 6.862 1.00 93.06 83 THR A N 1
ATOM 685 C CA . THR A 1 83 ? -1.602 -6.116 5.834 1.00 93.06 83 THR A CA 1
ATOM 686 C C . THR A 1 83 ? -2.273 -5.663 4.544 1.00 93.06 83 THR A C 1
ATOM 688 O O . THR A 1 83 ? -3.180 -6.326 4.050 1.00 93.06 83 THR A O 1
ATOM 691 N N . VAL A 1 84 ? -1.790 -4.565 3.967 1.00 95.81 84 VAL A N 1
ATOM 692 C CA . VAL A 1 84 ? -2.221 -4.037 2.670 1.00 95.81 84 VAL A CA 1
ATOM 693 C C . VAL A 1 84 ? -1.057 -4.111 1.688 1.00 95.81 84 VAL A C 1
ATOM 695 O O . VAL A 1 84 ? 0.021 -3.578 1.947 1.00 95.81 84 VAL A O 1
ATOM 698 N N . HIS A 1 85 ? -1.262 -4.744 0.536 1.00 96.69 85 HIS A N 1
ATOM 699 C CA . HIS A 1 85 ? -0.260 -4.810 -0.524 1.00 96.69 85 HIS A CA 1
ATOM 700 C C . HIS A 1 85 ? -0.445 -3.631 -1.476 1.00 96.69 85 HIS A C 1
ATOM 702 O O . HIS A 1 85 ? -1.430 -3.586 -2.209 1.00 96.69 85 HIS A O 1
ATOM 708 N N . LEU A 1 86 ? 0.493 -2.686 -1.501 1.00 97.25 86 LEU A N 1
ATOM 709 C CA . LEU A 1 86 ? 0.454 -1.547 -2.422 1.00 97.25 86 LEU A CA 1
ATOM 710 C C . LEU A 1 86 ? 1.304 -1.810 -3.664 1.00 97.25 86 LEU A C 1
ATOM 712 O O . LEU A 1 86 ? 2.383 -2.396 -3.566 1.00 97.25 86 LEU A O 1
ATOM 716 N N . PHE A 1 87 ? 0.832 -1.350 -4.824 1.00 97.69 87 PHE A N 1
ATOM 717 C CA . PHE A 1 87 ? 1.504 -1.522 -6.111 1.00 97.69 87 PHE A CA 1
ATOM 718 C C . PHE A 1 87 ? 1.687 -0.189 -6.833 1.00 97.69 87 PHE A C 1
ATOM 720 O O . PHE A 1 87 ? 0.746 0.598 -6.948 1.00 97.69 87 PHE A O 1
ATOM 727 N N . TRP A 1 88 ? 2.870 -0.002 -7.414 1.00 97.75 88 TRP A N 1
ATOM 728 C CA . TRP A 1 88 ? 3.233 1.158 -8.227 1.00 97.75 88 TRP A CA 1
ATOM 729 C C . TRP A 1 88 ? 3.821 0.731 -9.565 1.00 97.75 88 TRP A C 1
ATOM 731 O O . TRP A 1 88 ? 4.386 -0.359 -9.679 1.00 97.75 88 TRP A O 1
ATOM 741 N N . ASN A 1 89 ? 3.735 1.597 -10.572 1.00 97.06 89 ASN A N 1
ATOM 742 C CA . ASN A 1 89 ? 4.466 1.416 -11.824 1.00 97.06 89 ASN A CA 1
ATOM 743 C C . ASN A 1 89 ? 5.953 1.793 -11.668 1.00 97.06 89 ASN A C 1
ATOM 745 O O . ASN A 1 89 ? 6.408 2.223 -10.608 1.00 97.06 89 ASN A O 1
ATOM 749 N N . VAL A 1 90 ? 6.734 1.644 -12.742 1.00 96.75 90 VAL A N 1
ATOM 750 C CA . VAL A 1 90 ? 8.175 1.970 -12.738 1.00 96.75 90 VAL A CA 1
ATOM 751 C C . VAL A 1 90 ? 8.493 3.449 -12.487 1.00 96.75 90 VAL A C 1
ATOM 753 O O . VAL A 1 90 ? 9.624 3.758 -12.128 1.00 96.75 90 VAL A O 1
ATOM 756 N N . MET A 1 91 ? 7.520 4.348 -12.662 1.00 95.50 91 MET A N 1
ATOM 757 C CA . MET A 1 91 ? 7.652 5.785 -12.389 1.00 95.50 91 MET A CA 1
ATOM 758 C C . MET A 1 91 ? 7.238 6.151 -10.957 1.00 95.50 91 MET A C 1
ATOM 760 O O . MET A 1 91 ? 7.287 7.320 -10.592 1.00 95.50 91 MET A O 1
ATOM 764 N N . GLY A 1 92 ? 6.831 5.170 -10.144 1.00 92.62 92 GLY A N 1
ATOM 765 C CA . GLY A 1 92 ? 6.367 5.399 -8.776 1.00 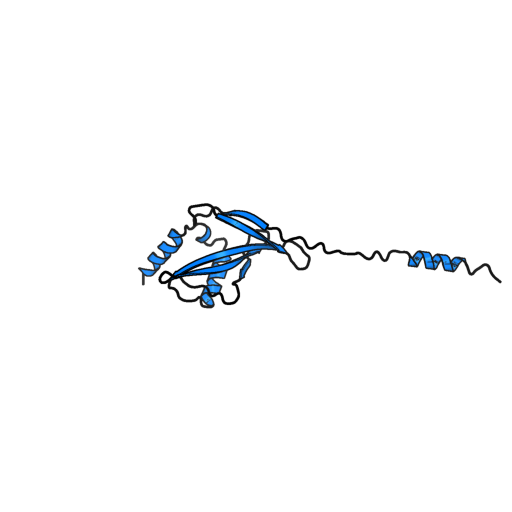92.62 92 GLY A CA 1
ATOM 766 C C . GLY A 1 92 ? 4.916 5.870 -8.678 1.00 92.62 92 GLY A C 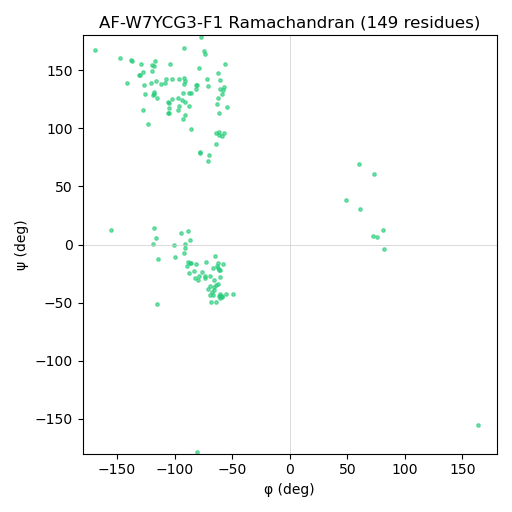1
ATOM 767 O O . GLY A 1 92 ? 4.493 6.280 -7.603 1.00 92.62 92 GLY A O 1
ATOM 768 N N . GLN A 1 93 ? 4.138 5.794 -9.760 1.00 94.50 93 GLN A N 1
ATOM 769 C CA . GLN A 1 93 ? 2.716 6.140 -9.728 1.00 94.50 93 GLN A CA 1
ATOM 770 C C . GLN A 1 93 ? 1.916 4.964 -9.181 1.00 94.50 93 GLN A C 1
ATOM 772 O O . GLN A 1 93 ? 2.148 3.816 -9.579 1.00 94.50 93 GLN A O 1
ATOM 777 N N . TYR A 1 94 ? 0.996 5.250 -8.262 1.00 96.12 94 TYR A N 1
ATOM 778 C CA . TYR A 1 94 ? 0.131 4.244 -7.656 1.00 96.12 94 TYR A CA 1
ATOM 779 C C . TYR A 1 94 ? -0.729 3.554 -8.725 1.00 96.12 94 TYR A C 1
ATOM 781 O O . TYR A 1 94 ? -1.179 4.177 -9.682 1.00 96.12 94 TYR A O 1
ATOM 789 N N . LEU A 1 95 ? -0.920 2.242 -8.576 1.00 96.56 95 LEU A N 1
ATOM 790 C CA . LEU A 1 95 ? -1.735 1.431 -9.483 1.00 96.56 95 LEU A CA 1
ATOM 791 C C . LEU A 1 95 ? -2.962 0.853 -8.783 1.00 96.56 95 LEU A C 1
ATOM 793 O O . LEU A 1 95 ? -4.066 0.912 -9.317 1.00 96.56 95 LEU A O 1
ATOM 797 N N . ARG A 1 96 ? -2.753 0.209 -7.631 1.00 97.31 96 ARG A N 1
ATOM 798 C CA . ARG A 1 96 ? -3.799 -0.463 -6.849 1.00 97.31 96 ARG A CA 1
ATOM 799 C C . ARG A 1 96 ? -3.278 -0.866 -5.472 1.00 97.31 96 ARG A C 1
ATOM 801 O O . ARG A 1 96 ? -2.063 -0.924 -5.262 1.00 97.31 96 ARG A O 1
ATOM 808 N N . TYR A 1 97 ? -4.199 -1.246 -4.596 1.00 97.56 97 TYR A N 1
ATOM 809 C CA . TYR A 1 97 ? -3.910 -2.055 -3.420 1.00 97.56 97 TYR A CA 1
ATOM 810 C C . TYR A 1 97 ? -4.632 -3.402 -3.497 1.00 97.56 97 TYR A C 1
ATOM 812 O O . TYR A 1 97 ? -5.630 -3.545 -4.205 1.00 97.56 97 TYR A O 1
ATOM 820 N N . GLU A 1 98 ? -4.122 -4.384 -2.767 1.00 96.94 98 GLU A N 1
ATOM 821 C CA . GLU A 1 98 ? -4.748 -5.690 -2.575 1.00 96.94 98 GLU A CA 1
ATOM 822 C C . GLU A 1 98 ? -4.754 -6.028 -1.082 1.00 96.94 98 GLU A C 1
ATOM 824 O O . GLU A 1 98 ? -3.826 -5.670 -0.352 1.00 96.94 98 GLU A O 1
ATOM 829 N N . LEU A 1 99 ? -5.802 -6.717 -0.637 1.00 95.38 99 LEU A N 1
ATOM 830 C CA . LEU A 1 99 ? -5.903 -7.257 0.715 1.00 95.38 99 LEU A CA 1
ATOM 831 C C . LEU A 1 99 ? -5.739 -8.778 0.666 1.00 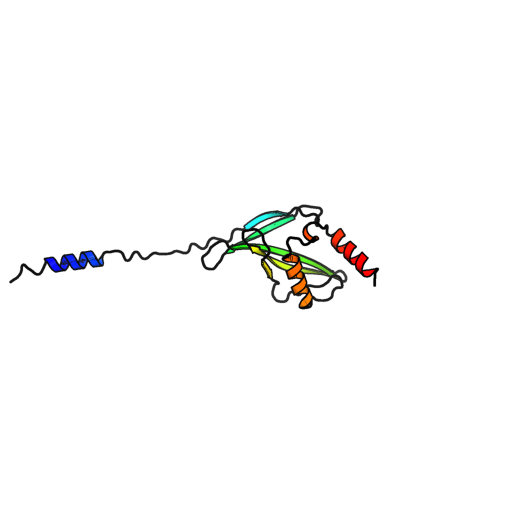95.38 99 LEU A C 1
ATOM 833 O O . LEU A 1 99 ? -6.244 -9.402 -0.275 1.00 95.38 99 LEU A O 1
ATOM 837 N N . PRO A 1 100 ? -5.066 -9.386 1.657 1.00 93.69 100 PRO A N 1
ATOM 838 C CA . PRO A 1 100 ? -5.084 -10.827 1.837 1.00 93.69 100 PRO A CA 1
ATOM 839 C C . PRO A 1 100 ? -6.513 -11.358 1.980 1.00 93.69 100 PRO A C 1
ATOM 841 O O . PRO A 1 100 ? -7.431 -10.656 2.410 1.00 93.69 100 PRO A O 1
ATOM 844 N N . GLU A 1 101 ? -6.696 -12.630 1.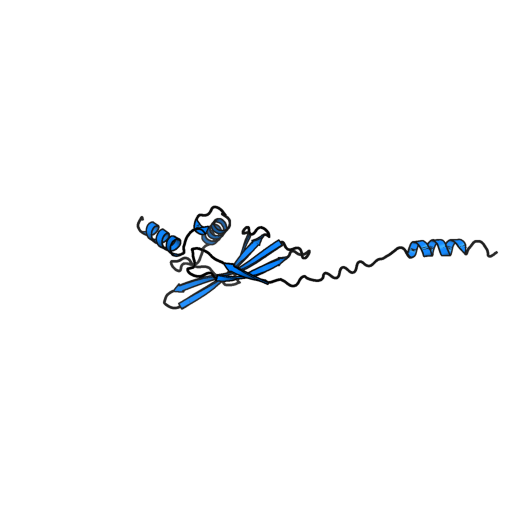642 1.00 92.69 101 GLU A N 1
ATOM 845 C CA . GLU A 1 101 ? -7.983 -13.294 1.808 1.00 92.69 101 GLU A CA 1
ATOM 846 C C . GLU A 1 101 ? -8.434 -13.255 3.277 1.00 92.69 101 GLU A C 1
ATOM 848 O O . GLU A 1 101 ? -7.657 -13.541 4.188 1.00 92.69 101 GLU A O 1
ATOM 853 N N . GLY A 1 102 ? -9.695 -12.880 3.505 1.00 89.81 102 GLY A N 1
ATOM 854 C CA . GLY A 1 102 ? -10.282 -12.777 4.844 1.00 89.81 102 GLY A CA 1
ATOM 855 C C . GLY A 1 102 ? -9.977 -11.479 5.600 1.00 89.81 102 GLY A C 1
ATOM 856 O O . GLY A 1 102 ? -10.534 -11.286 6.677 1.00 89.81 102 GLY A O 1
ATOM 857 N N . VAL A 1 103 ? -9.160 -10.574 5.052 1.00 90.38 103 VAL A N 1
ATOM 858 C CA . VAL A 1 103 ? -8.873 -9.268 5.668 1.00 90.38 103 VAL A CA 1
ATOM 859 C C . VAL A 1 103 ? -9.938 -8.243 5.275 1.00 90.38 103 VAL A C 1
ATOM 861 O O . VAL A 1 103 ? -10.247 -8.070 4.095 1.00 90.38 103 VAL A O 1
ATOM 864 N N . THR A 1 104 ? -10.485 -7.536 6.266 1.00 91.00 104 THR A N 1
ATOM 865 C CA . THR A 1 104 ? -11.438 -6.429 6.084 1.00 91.00 104 THR A CA 1
ATOM 866 C C . THR A 1 104 ? -10.901 -5.207 6.811 1.00 91.00 104 THR A C 1
ATOM 868 O O . THR A 1 104 ? -10.541 -5.311 7.974 1.00 91.00 104 THR A O 1
ATOM 871 N N . LEU A 1 105 ? -10.850 -4.059 6.133 1.00 91.56 105 LEU A N 1
ATOM 872 C CA . LEU A 1 105 ? -10.393 -2.820 6.759 1.00 91.56 105 LEU A CA 1
ATOM 873 C C . LEU A 1 105 ? -11.505 -2.228 7.618 1.00 91.56 105 LEU A C 1
ATOM 875 O O . LEU A 1 105 ? -12.688 -2.374 7.307 1.00 91.56 105 LEU A O 1
ATOM 879 N N . GLU A 1 106 ? -11.115 -1.499 8.653 1.00 87.44 106 GLU A N 1
ATOM 880 C CA . GLU A 1 106 ? -12.033 -0.814 9.552 1.00 87.44 106 GLU A CA 1
ATOM 881 C C . GLU A 1 106 ? -11.803 0.694 9.540 1.00 87.44 106 GLU A C 1
ATOM 883 O O . GLU A 1 106 ? -10.699 1.202 9.325 1.00 87.44 106 GLU A O 1
ATOM 888 N N . LYS A 1 107 ? -12.887 1.431 9.763 1.00 86.31 107 LYS A N 1
ATOM 889 C CA . LYS A 1 107 ? -12.865 2.866 10.024 1.00 86.31 107 LYS A CA 1
ATOM 890 C C . LYS A 1 107 ? -12.362 3.126 11.439 1.00 86.31 107 LYS A C 1
ATOM 892 O O . LYS A 1 107 ? -12.370 2.251 12.295 1.00 86.31 107 LYS A O 1
ATOM 897 N N . ASN A 1 108 ? -12.023 4.383 11.717 1.00 78.25 108 ASN A N 1
ATOM 898 C CA . ASN A 1 108 ? -11.589 4.804 13.052 1.00 78.25 108 ASN A CA 1
ATOM 899 C C . ASN A 1 108 ? -12.656 4.584 14.149 1.00 78.25 108 ASN A C 1
ATOM 901 O O . ASN A 1 108 ? -12.329 4.505 15.325 1.00 78.25 108 ASN A O 1
ATOM 905 N N . ASP A 1 109 ? -13.938 4.479 13.786 1.00 81.06 109 ASP A N 1
ATOM 906 C CA . ASP A 1 109 ? -15.019 4.148 14.722 1.00 81.06 109 ASP A CA 1
ATOM 907 C C . ASP A 1 109 ? -15.251 2.631 14.882 1.00 81.06 109 ASP A C 1
ATOM 909 O O . ASP A 1 109 ? -16.265 2.227 15.450 1.00 81.06 109 ASP A O 1
ATOM 913 N N . GLY A 1 110 ? -14.340 1.794 14.370 1.00 81.12 110 GLY A N 1
ATOM 914 C CA . GLY A 1 110 ? -14.399 0.330 14.446 1.00 81.12 110 GLY A CA 1
ATOM 915 C C . GLY A 1 110 ? -15.411 -0.311 13.494 1.00 81.12 110 GLY A C 1
ATOM 916 O O . GLY A 1 110 ? -15.669 -1.510 13.570 1.00 81.12 110 GLY A O 1
ATOM 917 N N . LYS A 1 111 ? -16.042 0.463 12.600 1.00 87.00 111 LYS A N 1
ATOM 918 C CA . LYS A 1 111 ? -16.959 -0.106 11.605 1.00 87.00 111 LYS A CA 1
ATOM 919 C C . LYS A 1 111 ? -16.180 -0.680 10.422 1.00 87.00 111 LYS A C 1
ATOM 921 O O . LYS A 1 111 ? -15.291 0.004 9.911 1.00 87.00 111 LYS A O 1
ATOM 926 N N . PRO A 1 112 ? -16.556 -1.864 9.908 1.00 90.62 112 PRO A N 1
ATOM 927 C CA . PRO A 1 112 ? -15.935 -2.407 8.708 1.00 90.62 112 PRO A CA 1
ATOM 928 C C . PRO A 1 112 ? -16.179 -1.488 7.508 1.00 90.62 112 PRO A C 1
ATOM 930 O O . PRO A 1 112 ? -17.224 -0.836 7.397 1.00 90.62 112 PRO A O 1
ATOM 933 N N . PHE A 1 113 ? -15.215 -1.453 6.595 1.00 94.62 113 PHE A N 1
ATOM 934 C CA . PHE A 1 113 ? 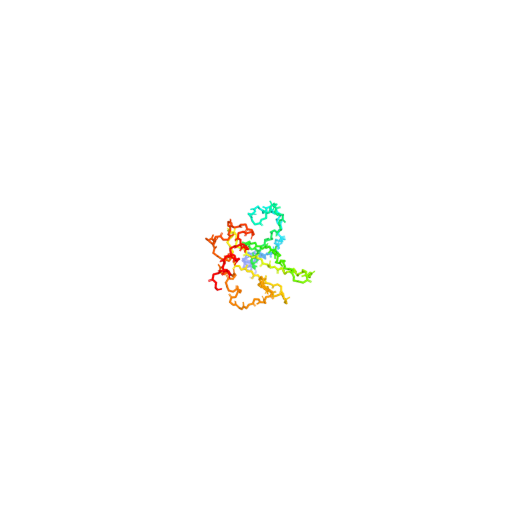-15.331 -0.749 5.327 1.00 94.62 113 PHE A CA 1
ATOM 935 C C . PHE A 1 113 ? -16.485 -1.325 4.505 1.00 94.62 113 PHE A C 1
ATOM 937 O O . PHE A 1 113 ? -16.615 -2.537 4.321 1.00 94.62 113 PHE A O 1
ATOM 944 N N . VAL A 1 114 ? -17.303 -0.435 3.953 1.00 95.50 114 VAL A N 1
ATOM 945 C CA . VAL A 1 114 ? -18.237 -0.762 2.878 1.00 95.50 114 VAL A CA 1
ATOM 946 C C . VAL A 1 114 ? -17.579 -0.504 1.522 1.00 95.50 114 VAL A C 1
ATOM 948 O O . VAL A 1 114 ? -16.519 0.112 1.424 1.00 95.50 114 VAL A O 1
ATOM 951 N N . LYS A 1 115 ? -18.219 -0.955 0.438 1.00 96.38 115 LYS A N 1
ATOM 952 C CA . LYS A 1 115 ? -17.702 -0.819 -0.936 1.00 96.38 115 LYS A CA 1
ATOM 953 C C . LYS A 1 115 ? -17.243 0.607 -1.269 1.00 96.38 115 LYS A C 1
ATOM 955 O O . LYS A 1 115 ? -16.183 0.787 -1.856 1.00 96.38 115 LYS A O 1
ATOM 960 N N . GLN A 1 116 ? -18.018 1.603 -0.854 1.00 97.12 116 GLN A N 1
ATOM 961 C CA . GLN A 1 116 ? -17.742 3.016 -1.100 1.00 97.12 116 GLN A CA 1
ATOM 962 C C . GLN A 1 116 ? -16.477 3.501 -0.384 1.00 97.12 116 GLN A C 1
ATOM 964 O O . GLN A 1 116 ? -15.787 4.376 -0.894 1.00 97.12 116 GLN A O 1
ATOM 969 N N . ASP A 1 117 ? -16.143 2.926 0.772 1.00 96.12 117 ASP A N 1
ATOM 970 C CA . ASP A 1 117 ? -14.924 3.288 1.499 1.00 96.12 117 ASP A CA 1
ATOM 971 C C . ASP A 1 117 ? -13.681 2.776 0.766 1.00 96.12 117 ASP A C 1
ATOM 973 O O . ASP A 1 117 ? -12.676 3.477 0.677 1.00 96.12 117 ASP A O 1
ATOM 977 N N . TYR A 1 118 ? -13.766 1.578 0.182 1.00 96.50 118 TYR A N 1
ATOM 978 C CA . TYR A 1 118 ? -12.702 1.021 -0.652 1.00 96.50 118 TYR A CA 1
ATOM 979 C C . TYR A 1 118 ? -12.489 1.818 -1.944 1.00 96.50 118 TYR A C 1
ATOM 981 O O . TYR A 1 118 ? -11.343 2.018 -2.357 1.00 96.50 118 TYR A O 1
ATOM 989 N N . GLU A 1 119 ? -13.578 2.281 -2.564 1.00 96.62 119 GLU A N 1
ATOM 990 C CA . GLU A 1 119 ? -13.544 3.162 -3.737 1.00 96.62 119 GLU A CA 1
ATOM 991 C C . GLU A 1 119 ? -12.900 4.509 -3.381 1.00 96.62 119 GLU A C 1
ATOM 993 O O . GLU A 1 119 ? -11.933 4.911 -4.025 1.00 96.62 119 GLU A O 1
ATOM 998 N N . LEU A 1 120 ? -13.338 5.141 -2.288 1.00 94.12 120 LEU A N 1
ATOM 999 C CA . LEU A 1 120 ? -12.763 6.396 -1.804 1.00 94.12 120 LEU A CA 1
ATOM 1000 C C . LEU A 1 120 ? -11.276 6.253 -1.448 1.00 94.12 120 LEU A C 1
ATOM 1002 O O . LEU A 1 120 ? -10.472 7.115 -1.797 1.00 94.12 120 LEU A O 1
ATOM 1006 N N . LEU A 1 121 ? -10.881 5.164 -0.780 1.00 93.81 121 LEU A N 1
ATOM 1007 C CA . LEU A 1 121 ? -9.474 4.889 -0.477 1.00 93.81 121 LEU A CA 1
ATOM 1008 C C . LEU A 1 121 ? -8.646 4.794 -1.763 1.00 93.81 121 LEU A C 1
ATOM 1010 O O . LEU A 1 121 ? -7.560 5.365 -1.841 1.00 93.81 121 LEU A O 1
ATOM 1014 N N . HIS A 1 122 ? -9.156 4.093 -2.778 1.00 95.62 122 HIS A N 1
ATOM 1015 C CA . HIS A 1 122 ? -8.479 3.987 -4.066 1.00 95.62 122 HIS A CA 1
ATOM 1016 C C . HIS A 1 122 ? -8.321 5.358 -4.738 1.00 95.62 122 HIS A C 1
ATOM 1018 O O . HIS A 1 122 ? -7.231 5.669 -5.212 1.00 95.62 122 HIS A O 1
ATOM 1024 N N . GLU A 1 123 ? -9.370 6.183 -4.741 1.00 94.25 123 GLU A N 1
ATOM 1025 C CA . GLU A 1 123 ? -9.332 7.543 -5.291 1.00 94.25 123 GLU A CA 1
ATOM 1026 C C . GLU A 1 123 ? -8.300 8.422 -4.578 1.00 94.25 123 GLU A C 1
ATOM 1028 O O . GLU A 1 123 ? -7.489 9.072 -5.236 1.00 94.25 123 GLU A O 1
ATOM 1033 N N . ILE A 1 124 ? -8.277 8.390 -3.241 1.00 91.56 124 ILE A N 1
ATOM 1034 C CA . ILE A 1 124 ? -7.319 9.148 -2.427 1.00 91.56 124 ILE A CA 1
ATOM 1035 C C . ILE A 1 124 ? -5.877 8.733 -2.732 1.00 91.56 124 ILE A C 1
ATOM 1037 O O . ILE A 1 124 ? -5.010 9.594 -2.864 1.00 91.56 124 ILE A O 1
ATOM 1041 N N . LEU A 1 125 ? -5.607 7.429 -2.840 1.00 92.19 125 LEU A N 1
ATOM 1042 C CA . LEU A 1 125 ? -4.267 6.914 -3.139 1.00 92.19 125 LEU A CA 1
ATOM 1043 C C . LEU A 1 125 ? -3.819 7.222 -4.576 1.00 92.19 125 LEU A C 1
ATOM 1045 O O . LEU A 1 125 ? -2.620 7.307 -4.835 1.00 92.19 125 LEU A O 1
ATOM 1049 N N . ASN A 1 126 ? -4.767 7.376 -5.501 1.00 93.88 126 ASN A N 1
ATOM 1050 C CA . ASN A 1 126 ? -4.495 7.664 -6.906 1.00 93.88 126 ASN A CA 1
ATOM 1051 C C . ASN A 1 126 ? -4.337 9.165 -7.208 1.00 93.88 126 ASN A C 1
ATOM 1053 O O . ASN A 1 126 ? -3.824 9.527 -8.266 1.00 93.88 126 ASN A O 1
ATOM 1057 N N . ASP A 1 127 ? -4.764 10.049 -6.307 1.00 91.06 127 ASP A N 1
ATOM 1058 C CA . ASP A 1 127 ? -4.614 11.493 -6.478 1.00 91.06 127 ASP A CA 1
ATOM 1059 C C . ASP A 1 127 ? -3.244 11.981 -5.973 1.00 91.06 127 ASP A C 1
ATOM 1061 O O . ASP A 1 127 ? -3.035 12.236 -4.788 1.00 91.06 127 ASP A O 1
ATOM 1065 N N . GLU A 1 128 ? -2.298 12.181 -6.896 1.00 82.62 128 GLU A N 1
ATOM 1066 C CA . GLU A 1 128 ? -0.965 12.732 -6.595 1.00 82.62 128 GLU A CA 1
ATOM 1067 C C . GLU A 1 128 ? -1.018 14.158 -5.999 1.00 82.62 128 GLU A C 1
ATOM 1069 O O . GLU A 1 128 ? -0.083 14.588 -5.313 1.00 82.62 128 GLU A O 1
ATOM 1074 N N . ASN A 1 129 ? -2.114 14.897 -6.220 1.00 83.62 129 ASN A N 1
ATOM 1075 C CA . ASN A 1 129 ? -2.332 16.233 -5.662 1.00 83.62 129 ASN A CA 1
ATOM 1076 C C . ASN A 1 129 ? -3.051 16.199 -4.312 1.00 83.62 129 ASN A C 1
ATOM 1078 O O . ASN A 1 129 ? -3.248 17.258 -3.694 1.00 83.62 129 ASN A O 1
ATOM 1082 N N . ALA A 1 130 ? -3.434 15.011 -3.837 1.00 76.69 130 ALA A N 1
ATOM 1083 C CA . ALA A 1 130 ? -4.103 14.872 -2.566 1.00 76.69 130 ALA A CA 1
ATOM 1084 C C . ALA A 1 130 ? -3.207 15.436 -1.465 1.00 76.69 130 ALA A C 1
ATOM 1086 O O . ALA A 1 130 ? -2.031 15.093 -1.327 1.00 76.69 130 ALA A O 1
ATOM 1087 N N . ARG A 1 131 ? -3.778 16.312 -0.635 1.00 72.81 131 ARG A N 1
ATOM 1088 C CA . ARG A 1 131 ? -3.017 17.005 0.416 1.00 72.81 131 ARG A CA 1
ATOM 1089 C C . ARG A 1 131 ? -2.420 16.050 1.455 1.00 72.81 131 ARG A C 1
ATOM 1091 O O . ARG A 1 131 ? -1.539 16.476 2.193 1.00 72.81 131 ARG A O 1
ATOM 1098 N N . PHE A 1 132 ? -2.882 14.796 1.513 1.00 75.19 132 PHE A N 1
ATOM 1099 C CA . PHE A 1 132 ? -2.455 13.789 2.488 1.00 75.19 132 PHE A CA 1
ATOM 1100 C C . PHE A 1 132 ? -0.957 13.471 2.424 1.00 75.19 132 PHE A C 1
ATOM 1102 O O . PHE A 1 132 ? -0.373 13.175 3.459 1.00 75.19 132 PHE A O 1
ATOM 1109 N N . ASN A 1 133 ? -0.312 13.629 1.263 1.00 74.00 133 ASN A N 1
ATOM 1110 C CA . ASN A 1 133 ? 1.134 13.418 1.096 1.00 74.00 133 ASN A CA 1
ATOM 1111 C C . ASN A 1 133 ? 2.028 14.396 1.887 1.00 74.00 133 ASN A C 1
ATOM 1113 O O . ASN A 1 133 ? 3.245 14.230 1.934 1.00 74.00 133 ASN A O 1
ATOM 1117 N N . LYS A 1 134 ? 1.442 15.443 2.477 1.00 80.12 134 LYS A N 1
ATOM 1118 C CA . LYS A 1 134 ? 2.141 16.467 3.269 1.00 80.12 134 LYS A CA 1
ATOM 1119 C C . LYS A 1 134 ? 1.668 16.527 4.716 1.00 80.12 134 LYS A C 1
ATOM 1121 O O . LYS A 1 134 ? 2.142 17.380 5.460 1.00 80.12 134 LYS A O 1
ATOM 1126 N N . LEU A 1 135 ? 0.713 15.682 5.100 1.00 82.12 135 LEU A N 1
ATOM 1127 C CA . LEU A 1 135 ? 0.127 15.711 6.433 1.00 82.12 135 LEU A CA 1
ATOM 1128 C C . LEU A 1 135 ? 0.895 14.794 7.380 1.00 82.12 135 LEU A C 1
ATOM 1130 O O . LEU A 1 135 ? 1.288 13.683 7.017 1.00 82.12 135 LEU A O 1
ATOM 1134 N N . SER A 1 136 ? 1.072 15.258 8.615 1.00 83.44 136 SER A N 1
ATOM 1135 C CA . SER A 1 136 ? 1.443 14.382 9.719 1.00 83.44 136 SER A CA 1
ATOM 1136 C C . SER A 1 136 ? 0.249 13.522 10.144 1.00 83.44 136 SER A C 1
ATOM 1138 O O . SER A 1 136 ? -0.906 13.837 9.840 1.00 83.44 136 SER A O 1
ATOM 1140 N N . TYR A 1 137 ? 0.506 12.453 10.901 1.00 77.00 137 TYR A N 1
ATOM 1141 C CA . TYR A 1 137 ? -0.562 11.635 11.481 1.00 77.00 137 TYR A CA 1
ATOM 1142 C C . TYR A 1 137 ? -1.521 12.488 12.328 1.00 77.00 137 TYR A C 1
ATOM 1144 O O . TYR A 1 137 ? -2.743 12.397 12.197 1.00 77.00 137 TYR A O 1
ATOM 1152 N N . ASN A 1 138 ? -0.965 13.405 13.124 1.00 76.94 138 ASN A N 1
ATOM 1153 C CA . ASN A 1 138 ? -1.743 14.318 13.955 1.00 76.94 138 ASN A CA 1
ATOM 1154 C C . ASN A 1 138 ? -2.615 15.270 13.129 1.00 76.94 138 ASN A C 1
ATOM 1156 O O . ASN A 1 138 ? -3.732 15.566 13.546 1.00 76.94 138 ASN A O 1
ATOM 1160 N N . ASP A 1 139 ? -2.164 15.718 11.955 1.00 81.56 139 ASP A N 1
ATOM 1161 C CA . ASP A 1 139 ? -2.986 16.559 11.077 1.00 81.56 139 ASP A CA 1
ATOM 1162 C C . ASP A 1 139 ? -4.201 15.795 10.537 1.00 81.56 139 ASP A C 1
ATOM 1164 O O . ASP A 1 139 ? -5.290 16.362 10.425 1.00 81.56 139 ASP A O 1
ATOM 1168 N N . ILE A 1 140 ? -4.029 14.504 10.237 1.00 75.31 140 ILE A N 1
ATOM 1169 C CA . ILE A 1 140 ? -5.098 13.628 9.744 1.00 75.31 140 ILE A CA 1
ATOM 1170 C C . ILE A 1 140 ? -6.132 13.389 10.853 1.00 75.31 140 ILE A C 1
ATOM 1172 O O . ILE A 1 140 ? -7.323 13.624 10.640 1.00 75.31 140 ILE A O 1
ATOM 1176 N N . VAL A 1 141 ? -5.687 13.010 12.055 1.00 70.25 141 VAL A N 1
ATOM 1177 C CA . VAL A 1 141 ? -6.579 12.712 13.189 1.00 70.25 141 VAL A CA 1
ATOM 1178 C C . VAL A 1 141 ? -7.270 13.974 13.722 1.00 70.25 141 VAL A C 1
ATOM 1180 O O . VAL A 1 141 ? -8.481 13.977 13.950 1.00 70.25 141 VAL A O 1
ATOM 1183 N N . LYS A 1 142 ? -6.541 15.088 13.869 1.00 64.12 142 LYS A N 1
ATOM 1184 C CA . LYS A 1 142 ? -7.088 16.344 14.407 1.00 64.12 142 LYS A CA 1
ATOM 1185 C C . LYS A 1 142 ? -8.085 17.003 13.456 1.00 64.12 142 LYS A C 1
ATOM 1187 O O . LYS A 1 142 ? -9.080 17.569 13.906 1.00 64.12 142 LYS A O 1
ATOM 1192 N N . LYS A 1 143 ? -7.862 16.911 12.140 1.00 58.44 143 LYS A N 1
ATOM 1193 C CA . LYS A 1 143 ? -8.838 17.376 11.144 1.00 58.44 143 LYS A CA 1
ATOM 1194 C C . LYS A 1 143 ? -10.152 16.595 11.232 1.00 58.44 143 LYS A C 1
ATOM 1196 O O . LYS A 1 143 ? -11.210 17.181 11.029 1.00 58.44 143 LYS A O 1
ATOM 1201 N N . MET A 1 144 ? -10.082 15.309 11.573 1.00 55.19 144 MET A N 1
ATOM 1202 C CA . MET A 1 144 ? -11.254 14.457 11.775 1.00 55.19 144 MET A CA 1
ATOM 1203 C C . MET A 1 144 ? -12.058 14.886 13.015 1.00 55.19 144 MET A C 1
ATOM 1205 O O . MET A 1 144 ? -13.278 15.012 12.921 1.00 55.19 144 MET A O 1
ATOM 1209 N N . MET A 1 145 ? -11.387 15.247 14.119 1.00 48.69 145 MET A N 1
ATOM 1210 C CA . MET A 1 145 ? -12.037 15.843 15.302 1.00 48.69 145 MET A CA 1
ATOM 1211 C C . MET A 1 145 ? -12.775 17.150 14.972 1.00 48.69 145 MET A C 1
ATOM 1213 O O . MET A 1 145 ? -13.941 17.296 15.319 1.00 48.69 145 MET A O 1
ATOM 1217 N N . LEU A 1 146 ? -12.165 18.055 14.198 1.00 54.53 146 LEU A N 1
ATOM 1218 C CA . LEU A 1 146 ? -12.803 19.331 13.829 1.00 54.53 146 LEU A CA 1
ATOM 1219 C C . LEU A 1 146 ? -14.033 19.178 12.914 1.00 54.53 146 LEU A C 1
ATOM 1221 O O . LEU A 1 146 ? -14.845 20.095 12.830 1.00 54.53 146 LEU A O 1
ATOM 1225 N N . SER A 1 147 ? -14.177 18.046 12.217 1.00 52.44 147 SER A N 1
ATOM 1226 C CA . SER A 1 147 ? -15.369 17.750 11.407 1.00 52.44 147 SER A CA 1
ATOM 1227 C C . SER A 1 147 ? -16.519 17.115 12.196 1.00 52.44 147 SER A C 1
ATOM 1229 O O . SER A 1 147 ? -17.645 17.110 11.708 1.00 52.44 147 SER A O 1
ATOM 1231 N N . MET A 1 148 ? -16.253 16.603 13.403 1.00 52.97 148 MET A N 1
ATOM 1232 C CA . MET A 1 148 ? -17.271 16.042 14.302 1.00 52.97 148 MET A CA 1
ATOM 1233 C C . MET A 1 148 ? -17.886 17.095 15.235 1.00 52.97 148 MET A C 1
ATOM 1235 O O . MET A 1 148 ? -18.988 16.884 15.721 1.00 52.97 148 MET A O 1
ATOM 1239 N N . ASP A 1 149 ? -17.226 18.242 15.420 1.00 46.81 149 ASP A N 1
ATOM 1240 C CA . ASP A 1 149 ? -17.729 19.372 16.220 1.00 46.81 149 ASP A CA 1
ATOM 1241 C C . ASP A 1 149 ? -18.633 20.344 15.421 1.00 46.81 149 ASP A C 1
ATOM 1243 O O . ASP A 1 149 ? -19.034 21.390 15.933 1.00 46.81 149 ASP A O 1
ATOM 1247 N N . LEU A 1 150 ? -18.937 20.036 14.151 1.00 46.50 150 LEU A N 1
ATOM 1248 C CA . LEU A 1 150 ? -19.727 20.885 13.242 1.00 46.50 150 LEU A CA 1
ATOM 1249 C C . LEU A 1 150 ? -21.046 20.25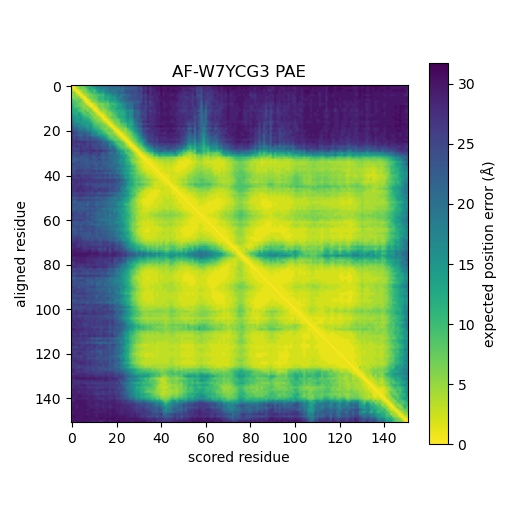0 12.753 1.00 46.50 150 LEU A C 1
ATOM 1251 O O . LEU A 1 150 ? -21.647 20.782 11.820 1.00 46.50 150 LEU A O 1
ATOM 1255 N N . ASN A 1 151 ? -21.514 19.164 13.381 1.00 39.53 151 ASN A N 1
ATOM 1256 C CA . ASN A 1 151 ? -22.846 18.581 13.153 1.00 39.53 151 ASN A CA 1
ATOM 1257 C C . ASN A 1 151 ? -23.652 18.489 14.449 1.00 39.53 151 ASN A C 1
ATOM 1259 O O . ASN A 1 151 ? -23.125 17.904 15.419 1.00 39.53 151 ASN A O 1
#

Solvent-accessible surface area (backbone atoms only — not comparable to full-atom values): 9557 Å² total; per-residue (Å²): 136,92,85,81,71,69,71,64,60,57,60,56,53,65,68,71,65,73,69,87,70,75,79,77,78,75,77,74,74,75,76,78,53,74,42,82,44,78,46,78,50,70,55,42,97,62,69,43,80,45,66,41,32,57,34,62,49,100,85,71,43,86,55,21,35,33,35,79,44,80,48,75,49,71,58,98,92,45,71,50,77,46,60,35,39,41,34,26,35,78,86,68,47,63,72,51,74,47,64,55,89,93,65,77,60,62,46,98,86,70,44,70,60,51,74,68,52,56,52,50,52,51,52,55,66,62,38,88,83,44,70,67,87,74,38,29,53,64,55,56,55,51,54,52,54,63,61,62,78,72,113

Secondary structure (DSSP, 8-state):
--SSSSHHHHHHHHHH-S----------PPP--EEEEEE--TT-SSPEEEEEEEEE-TT--EEEEEEEEEEEEEETTEEEEEEEEEEEETTS-EEEEE--TT---B-TTSPBPPHHHHHHHHHHHH-TT-GGGG--HHHHHHHHHHHHTT-

Foldseek 3Di:
DDDPPPVVVVVVVVVVPPDPPPPPPPVPQPDWDKDFDWADAQQDPHIDTFIKIFDADPSNDTFWIKGWDWDWDADPNDIDTWIKIWIDGPVRQTDDIDGPPPDFDADPVRHTDDPVNRVVVRVQSRDPPRCVRRDYNCRVVVVVVVVVVPD

Radius of gyration: 29.07 Å; Cα contacts (8 Å, |Δi|>4): 165; chains: 1; bounding box: 51×66×92 Å

pLDDT: mean 79.58, std 17.55, range [39.53, 97.75]

Nearest PDB structures (foldseek):
  5btu-assembly1_A  TM=4.026E-01  e=3.456E+00  Streptomyces rugosporus
  4ghb-assembly1_A  TM=2.719E-01  e=7.633E-01  Bacteroides uniformis ATCC 8492

Sequence (151 aa):
MVQRKIIWAFLTFFLFSFSYEKVNSISKSREKKMHRIVLSHPAYEDSLICELRETYDKQNRLVGFNMDVLSVYCAEHVCSVDTVHLFWNVMGQYLRYELPEGVTLEKNDGKPFVKQDYELLHEILNDENARFNKLSYNDIVKKMMLSMDLN

Organism: NCBI:txid869213

Mean predicted aligned error: 12.55 Å